Protein AF-V4J543-F1 (afdb_monomer_lite)

Radius of gyration: 22.52 Å; chains: 1; bounding box: 57×24×63 Å

Sequence (105 aa):
MLKRCLFFSPIFVLAVALLLDLFCFYSPEDANRDSMELHSMVILEAIQHFHIQEGRKPDSIAEIEERLAMRPPRCLLTGQPYDIKLLDNFLLLKCERQSLKVAID

Organism: Pseudoalteromonas luteoviolacea (strain 2ta16) (NCBI:txid1353533)

Foldseek 3Di:
DDPPPPPPDVVVVVVVVVVCVVVVPCDVVNVQVVVVVVLVVVLLVLQVVCCVVVVDGDPFVVVSCVPVVDDADAGPVPRHGWPWDDDPFWIWTDDDPDIDIDGND

Structure (mmCIF, N/CA/C/O backbone):
data_AF-V4J543-F1
#
_entry.id   AF-V4J543-F1
#
loop_
_atom_site.group_PDB
_atom_site.id
_atom_site.type_symbol
_atom_site.label_atom_id
_atom_site.label_alt_id
_atom_site.label_comp_id
_atom_site.label_asym_id
_atom_site.label_entity_id
_atom_site.label_seq_id
_atom_site.pdbx_PDB_ins_code
_atom_site.Cartn_x
_atom_site.Cartn_y
_atom_site.Cartn_z
_atom_site.occupancy
_atom_site.B_iso_or_equiv
_atom_site.auth_seq_id
_atom_site.auth_comp_id
_atom_site.auth_asym_id
_atom_site.auth_atom_id
_atom_site.pdbx_PDB_model_num
ATOM 1 N N . MET A 1 1 ? 45.491 13.542 -42.202 1.00 35.78 1 MET A N 1
ATOM 2 C CA . MET A 1 1 ? 44.161 13.434 -41.560 1.00 35.78 1 MET A CA 1
ATOM 3 C C . MET A 1 1 ? 43.819 11.959 -41.395 1.00 35.78 1 MET A C 1
ATOM 5 O O . MET A 1 1 ? 43.458 11.311 -42.369 1.00 35.78 1 MET A O 1
ATOM 9 N N . LEU A 1 2 ? 44.042 11.400 -40.202 1.00 38.00 2 LEU A N 1
ATOM 10 C CA . LEU A 1 2 ? 43.816 9.980 -39.919 1.00 38.00 2 LEU A CA 1
ATOM 11 C C . LEU A 1 2 ? 42.313 9.750 -39.685 1.00 38.00 2 LEU A C 1
ATOM 13 O O . LEU A 1 2 ? 41.762 10.220 -38.689 1.00 38.00 2 LEU A O 1
ATOM 17 N N . LYS A 1 3 ? 41.643 9.055 -40.611 1.00 43.72 3 LYS A N 1
ATOM 18 C CA . LYS A 1 3 ? 40.264 8.583 -40.431 1.00 43.72 3 LYS A CA 1
ATOM 19 C C . LYS A 1 3 ? 40.253 7.559 -39.291 1.00 43.72 3 LYS A C 1
ATOM 21 O O . LYS A 1 3 ? 40.728 6.441 -39.462 1.00 43.72 3 LYS A O 1
ATOM 26 N N . ARG A 1 4 ? 39.724 7.940 -38.124 1.00 48.44 4 ARG A N 1
ATOM 27 C CA . ARG A 1 4 ? 39.341 6.990 -37.072 1.00 48.44 4 ARG A CA 1
ATOM 28 C C . ARG A 1 4 ? 38.134 6.206 -37.581 1.00 48.44 4 ARG A C 1
ATOM 30 O O . ARG A 1 4 ? 37.007 6.683 -37.501 1.00 48.44 4 ARG A O 1
ATOM 37 N N . CYS A 1 5 ? 38.376 5.025 -38.138 1.00 52.56 5 CYS A N 1
ATOM 38 C CA . CYS A 1 5 ? 37.328 4.029 -38.304 1.00 52.56 5 CYS A CA 1
ATOM 39 C C . CYS A 1 5 ? 36.891 3.611 -36.897 1.00 52.56 5 CYS A C 1
ATOM 41 O O . CYS A 1 5 ? 37.623 2.911 -36.199 1.00 52.56 5 CYS A O 1
ATOM 43 N N . LEU A 1 6 ? 35.737 4.112 -36.454 1.00 53.53 6 LEU A N 1
ATOM 44 C CA . LEU A 1 6 ? 35.042 3.611 -35.274 1.00 53.53 6 LEU A CA 1
ATOM 45 C C . LEU A 1 6 ? 34.706 2.140 -35.539 1.00 53.53 6 LEU A C 1
ATOM 47 O O . LEU A 1 6 ? 33.735 1.831 -36.224 1.00 53.53 6 LEU A O 1
ATOM 51 N N . PHE A 1 7 ? 35.544 1.231 -35.042 1.00 53.38 7 PHE A N 1
ATOM 52 C CA . PHE A 1 7 ? 3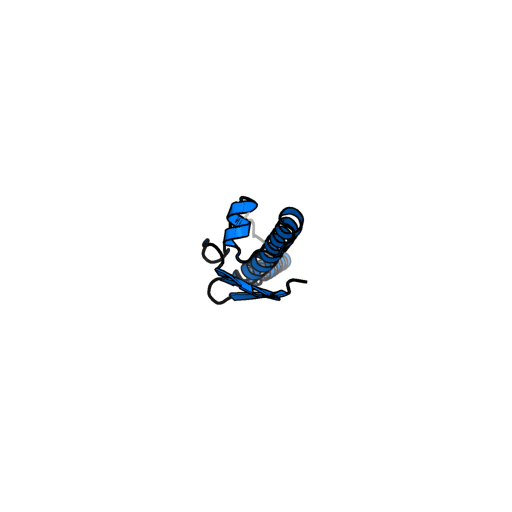5.198 -0.180 -34.944 1.00 53.38 7 PHE A CA 1
ATOM 53 C C . PHE A 1 7 ? 34.062 -0.292 -33.926 1.00 53.38 7 PHE A C 1
ATOM 55 O O . PHE A 1 7 ? 34.295 -0.294 -32.719 1.00 53.38 7 PHE A O 1
ATOM 62 N N . PHE A 1 8 ? 32.825 -0.365 -34.416 1.00 56.88 8 PHE A N 1
ATOM 63 C CA . PHE A 1 8 ? 31.718 -0.925 -33.650 1.00 56.88 8 PHE A CA 1
ATOM 64 C C . PHE A 1 8 ? 32.064 -2.398 -33.419 1.00 56.88 8 PHE A C 1
ATOM 66 O O . PHE A 1 8 ? 31.879 -3.240 -34.298 1.00 56.88 8 PHE A O 1
ATOM 73 N N . SER A 1 9 ? 32.694 -2.702 -32.283 1.00 70.88 9 SER A N 1
ATOM 74 C CA . SER A 1 9 ? 33.002 -4.085 -31.945 1.00 70.88 9 SER A CA 1
ATOM 75 C C . SER A 1 9 ? 31.680 -4.823 -31.704 1.00 70.88 9 SER A C 1
ATOM 77 O O . SER A 1 9 ? 30.749 -4.246 -31.136 1.00 70.88 9 SER A O 1
ATOM 79 N N . PRO A 1 10 ? 31.562 -6.099 -32.098 1.00 69.19 10 PRO A N 1
ATOM 80 C CA . PRO A 1 10 ? 30.378 -6.894 -31.783 1.00 69.19 10 PRO A CA 1
ATOM 81 C C . PRO A 1 10 ? 30.099 -6.936 -30.272 1.00 69.19 10 PRO A C 1
ATOM 83 O O . PRO A 1 10 ? 28.946 -7.015 -29.875 1.00 69.19 10 PRO A O 1
ATOM 86 N N . ILE A 1 11 ? 31.128 -6.767 -29.432 1.00 76.38 11 ILE A N 1
ATOM 87 C CA . ILE A 1 11 ? 31.006 -6.607 -27.975 1.00 76.38 11 ILE A CA 1
ATOM 88 C C . ILE A 1 11 ? 30.236 -5.329 -27.612 1.00 76.38 11 ILE A C 1
ATOM 90 O O . ILE A 1 11 ? 29.385 -5.365 -26.731 1.00 76.38 11 ILE A O 1
ATOM 94 N N . PHE A 1 12 ? 30.496 -4.208 -28.291 1.00 73.31 12 PHE A N 1
ATOM 95 C CA . PHE A 1 12 ? 29.767 -2.958 -28.069 1.00 73.31 12 PHE A CA 1
ATOM 96 C C . PHE A 1 12 ? 28.290 -3.091 -28.464 1.00 73.31 12 PHE A C 1
ATOM 98 O O . PHE A 1 12 ? 27.418 -2.649 -27.722 1.00 73.31 12 PHE A O 1
ATOM 105 N N . VAL A 1 13 ? 27.994 -3.761 -29.583 1.00 76.88 13 VAL A N 1
ATOM 106 C CA . VAL A 1 13 ? 26.607 -4.049 -29.994 1.00 76.88 13 VAL A CA 1
ATOM 107 C C . VAL A 1 13 ? 25.915 -4.965 -28.981 1.00 76.88 13 VAL A C 1
ATOM 109 O O . VAL A 1 13 ? 24.779 -4.698 -28.602 1.00 76.88 13 VAL A O 1
ATOM 112 N N . LEU A 1 14 ? 26.611 -5.997 -28.492 1.00 73.75 14 LEU A N 1
ATOM 113 C CA . LEU A 1 14 ? 26.080 -6.919 -27.487 1.00 73.75 14 LEU A CA 1
ATOM 114 C C . LEU A 1 14 ? 25.804 -6.214 -26.151 1.00 73.75 14 LEU A C 1
ATOM 116 O O . LEU A 1 14 ? 24.773 -6.454 -25.535 1.00 73.75 14 LEU A O 1
ATOM 120 N N . ALA A 1 15 ? 26.701 -5.326 -25.715 1.00 79.50 15 ALA A N 1
ATOM 121 C CA . ALA A 1 15 ? 26.536 -4.557 -24.484 1.00 79.50 15 ALA A CA 1
ATOM 122 C C . ALA A 1 15 ? 25.353 -3.582 -24.573 1.00 79.50 15 ALA A C 1
ATOM 124 O O . ALA A 1 15 ? 24.592 -3.456 -23.618 1.00 79.50 15 ALA A O 1
ATOM 125 N N . VAL A 1 16 ? 25.162 -2.929 -25.724 1.00 74.94 16 VAL A N 1
ATOM 126 C CA . VAL A 1 16 ? 24.001 -2.059 -25.963 1.00 74.94 16 VAL A CA 1
ATOM 127 C C . VAL A 1 16 ? 22.707 -2.874 -26.041 1.00 74.94 16 VAL A C 1
ATOM 129 O O . VAL A 1 16 ? 21.704 -2.435 -25.494 1.00 74.94 16 VAL A O 1
ATOM 132 N N . ALA A 1 17 ? 22.723 -4.063 -26.651 1.00 71.56 17 ALA A N 1
ATOM 133 C CA . ALA A 1 17 ? 21.563 -4.957 -26.683 1.00 71.56 17 ALA A CA 1
ATOM 134 C C . ALA A 1 17 ? 21.183 -5.465 -25.281 1.00 71.56 17 ALA A C 1
ATOM 136 O O . ALA A 1 17 ? 20.020 -5.398 -24.911 1.00 71.56 17 ALA A O 1
ATOM 137 N N . LEU A 1 18 ? 22.165 -5.870 -24.468 1.00 69.31 18 LEU A N 1
ATOM 138 C CA . LEU A 1 18 ? 21.953 -6.257 -23.068 1.00 69.31 18 LEU A CA 1
ATOM 139 C C . LEU A 1 18 ? 21.420 -5.100 -22.216 1.00 69.31 18 LEU A C 1
ATOM 141 O O . LEU A 1 18 ? 20.556 -5.313 -21.371 1.00 69.31 18 LEU A O 1
ATOM 145 N N . LEU A 1 19 ? 21.918 -3.878 -22.435 1.00 67.38 19 LEU A N 1
ATOM 146 C CA . LEU A 1 19 ? 21.385 -2.681 -21.783 1.00 67.38 19 LEU A CA 1
ATOM 147 C C . LEU A 1 19 ? 19.944 -2.407 -22.228 1.00 67.38 19 LEU A C 1
ATOM 149 O O . LEU A 1 19 ? 19.102 -2.121 -21.385 1.00 67.38 19 LEU A O 1
ATOM 153 N N . LEU A 1 20 ? 19.647 -2.520 -23.524 1.00 62.91 20 LEU A N 1
ATOM 154 C CA . LEU A 1 20 ? 18.295 -2.341 -24.052 1.00 62.91 20 LEU A CA 1
ATOM 155 C C . LEU A 1 20 ? 17.325 -3.388 -23.502 1.00 62.91 20 LEU A C 1
ATOM 157 O O . LEU A 1 20 ? 16.244 -2.994 -23.088 1.00 62.91 20 LEU A O 1
ATOM 161 N N . ASP A 1 21 ? 17.710 -4.662 -23.407 1.00 60.75 21 ASP A N 1
ATOM 162 C CA . ASP A 1 21 ? 16.895 -5.683 -22.738 1.00 60.75 21 ASP A CA 1
ATOM 163 C C . ASP A 1 21 ? 16.644 -5.292 -21.271 1.00 60.75 21 ASP A C 1
ATOM 165 O O . ASP A 1 21 ? 15.499 -5.252 -20.827 1.00 60.75 21 ASP A O 1
ATOM 169 N N . LEU A 1 22 ? 17.678 -4.880 -20.530 1.00 60.53 22 LEU A N 1
ATOM 170 C CA . LEU A 1 22 ? 17.529 -4.429 -19.139 1.00 60.53 22 LEU A CA 1
ATOM 171 C C . LEU A 1 22 ? 16.549 -3.255 -18.973 1.00 60.53 22 LEU A C 1
ATOM 173 O O . LEU A 1 22 ? 15.813 -3.218 -17.989 1.00 60.53 22 LEU A O 1
ATOM 177 N N . PHE A 1 23 ? 16.516 -2.310 -19.917 1.00 56.38 23 PHE A N 1
ATOM 178 C CA . PHE A 1 23 ? 15.596 -1.167 -19.873 1.00 56.38 23 PHE A CA 1
ATOM 179 C C . PHE A 1 23 ? 14.220 -1.451 -20.499 1.00 56.38 23 PHE A C 1
ATOM 181 O O . PHE A 1 23 ? 13.249 -0.795 -20.128 1.00 56.38 23 PHE A O 1
ATOM 188 N N . CYS A 1 24 ? 14.098 -2.412 -21.420 1.00 56.81 24 CYS A N 1
ATOM 189 C CA . CYS A 1 24 ? 12.842 -2.725 -22.109 1.00 56.81 24 CYS A CA 1
ATOM 190 C C . CYS A 1 24 ? 11.893 -3.623 -21.305 1.00 56.81 24 CYS A C 1
ATOM 192 O O . CYS A 1 24 ? 10.709 -3.663 -21.635 1.00 56.81 24 CYS A O 1
ATOM 194 N N . PHE A 1 25 ? 12.368 -4.322 -20.269 1.00 57.34 25 PHE A N 1
ATOM 195 C CA . PHE A 1 25 ? 11.531 -5.263 -19.512 1.00 57.34 25 PHE A CA 1
ATOM 196 C C . PHE A 1 25 ? 10.907 -4.709 -18.230 1.00 57.34 25 PHE A C 1
ATOM 198 O O . PHE A 1 25 ? 10.063 -5.389 -17.656 1.00 57.34 25 PHE A O 1
ATOM 205 N N . TYR A 1 26 ? 11.255 -3.499 -17.782 1.00 65.06 26 TYR A N 1
ATOM 206 C CA . TYR A 1 26 ? 10.601 -2.920 -16.606 1.00 65.06 26 TYR A CA 1
ATOM 207 C C . TYR A 1 26 ? 9.404 -2.071 -17.040 1.00 65.06 26 TYR A C 1
ATOM 209 O O . TYR A 1 26 ? 9.528 -0.877 -17.327 1.00 65.06 26 TYR A O 1
ATOM 217 N N . SER A 1 27 ? 8.239 -2.715 -17.154 1.00 72.44 27 SER A N 1
ATOM 218 C CA . SER A 1 27 ? 6.998 -2.019 -17.488 1.00 72.44 27 SER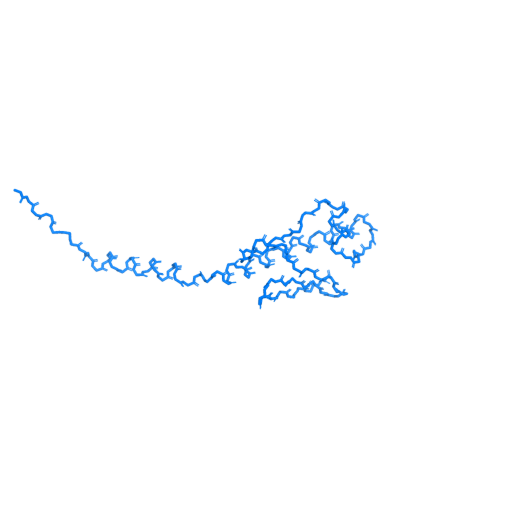 A CA 1
ATOM 219 C C . SER A 1 27 ? 6.651 -1.027 -16.368 1.00 72.44 27 SER A C 1
ATOM 221 O O . SER A 1 27 ? 6.783 -1.366 -15.189 1.00 72.44 27 SER A O 1
ATOM 223 N N . PRO A 1 28 ? 6.149 0.184 -16.677 1.00 74.94 28 PRO A N 1
ATOM 224 C CA . PRO A 1 28 ? 5.622 1.093 -15.654 1.00 74.94 28 PRO A CA 1
ATOM 225 C C . PRO A 1 28 ? 4.524 0.443 -14.793 1.00 74.94 28 PRO A C 1
ATOM 227 O O . PRO A 1 28 ? 4.304 0.854 -13.654 1.00 74.94 28 PRO A O 1
ATOM 230 N N . GLU A 1 29 ? 3.859 -0.591 -15.310 1.00 79.56 29 GLU A N 1
ATOM 231 C CA . GLU A 1 29 ? 2.895 -1.397 -14.563 1.00 79.56 29 GLU A CA 1
ATOM 232 C C . GLU A 1 29 ? 3.547 -2.257 -13.472 1.00 79.56 29 GLU A C 1
ATOM 234 O O . GLU A 1 29 ? 2.973 -2.359 -12.386 1.00 79.56 29 GLU A O 1
ATOM 239 N N . ASP A 1 30 ? 4.732 -2.820 -13.728 1.00 81.69 30 ASP A N 1
ATOM 240 C CA . ASP A 1 30 ? 5.494 -3.612 -12.753 1.00 81.69 30 ASP A CA 1
ATOM 241 C C . ASP A 1 30 ? 6.065 -2.701 -11.662 1.00 81.69 30 ASP A C 1
ATOM 243 O O . ASP A 1 30 ? 5.893 -2.966 -10.474 1.00 81.69 30 ASP A O 1
ATOM 247 N N . ALA A 1 31 ? 6.608 -1.544 -12.058 1.00 82.56 31 ALA A N 1
ATOM 248 C CA . ALA A 1 31 ? 7.064 -0.517 -11.123 1.00 82.56 31 ALA A CA 1
ATOM 249 C C . ALA A 1 31 ? 5.941 -0.047 -10.178 1.00 82.56 31 ALA A C 1
ATOM 251 O O . ALA A 1 31 ? 6.157 0.166 -8.982 1.00 82.56 31 ALA A O 1
ATOM 252 N N . ASN A 1 32 ? 4.723 0.124 -10.705 1.00 85.69 32 ASN A N 1
ATOM 253 C CA . ASN A 1 32 ? 3.575 0.506 -9.890 1.00 85.69 32 ASN A CA 1
ATOM 254 C C . ASN A 1 32 ? 3.125 -0.627 -8.967 1.00 85.69 32 ASN A C 1
ATOM 256 O O . ASN A 1 32 ? 2.757 -0.356 -7.827 1.00 85.69 32 ASN A O 1
ATOM 260 N N . ARG A 1 33 ? 3.172 -1.880 -9.424 1.00 86.62 33 ARG A N 1
ATOM 261 C CA . ARG A 1 33 ? 2.824 -3.039 -8.600 1.00 86.62 33 ARG A CA 1
ATOM 262 C C . ARG A 1 33 ? 3.762 -3.175 -7.401 1.00 86.62 33 ARG A C 1
ATOM 264 O O . ARG A 1 33 ? 3.271 -3.284 -6.278 1.00 86.62 33 ARG A O 1
ATOM 271 N N . ASP A 1 34 ? 5.068 -3.077 -7.627 1.00 88.19 34 ASP A N 1
ATOM 272 C CA . ASP A 1 34 ? 6.073 -3.114 -6.559 1.00 88.19 34 ASP A CA 1
ATOM 273 C C . ASP A 1 34 ? 5.871 -1.941 -5.580 1.00 88.19 34 ASP A C 1
ATOM 275 O O . ASP A 1 34 ? 5.921 -2.103 -4.358 1.00 88.19 34 ASP A O 1
ATOM 279 N N . SER A 1 35 ? 5.542 -0.752 -6.102 1.00 89.25 35 SER A N 1
ATOM 280 C CA . SER A 1 35 ? 5.194 0.408 -5.276 1.00 89.25 35 SER A CA 1
ATOM 281 C C . SER A 1 35 ? 3.909 0.196 -4.462 1.00 89.25 35 SER A C 1
ATOM 283 O O . SER A 1 35 ? 3.860 0.581 -3.293 1.00 89.25 35 SER A O 1
ATOM 285 N N . MET A 1 36 ? 2.871 -0.413 -5.042 1.00 90.19 36 MET A N 1
ATOM 286 C CA . MET A 1 36 ? 1.627 -0.746 -4.338 1.00 90.19 36 MET A CA 1
ATOM 287 C C . MET A 1 36 ? 1.876 -1.734 -3.201 1.00 90.19 36 MET A C 1
ATOM 289 O O . MET A 1 36 ? 1.300 -1.573 -2.125 1.00 90.19 36 MET A O 1
ATOM 293 N N . GLU A 1 37 ? 2.738 -2.726 -3.419 1.00 91.12 37 GLU A N 1
ATOM 294 C CA . GLU A 1 37 ? 3.110 -3.703 -2.399 1.00 91.12 37 GLU A CA 1
ATOM 295 C C . GLU A 1 37 ? 3.846 -3.034 -1.237 1.00 91.12 37 GLU A C 1
ATOM 297 O O . GLU A 1 37 ? 3.415 -3.160 -0.088 1.00 91.12 37 GLU A O 1
ATOM 302 N N . LEU A 1 38 ? 4.855 -2.209 -1.527 1.00 91.44 38 LEU A N 1
ATOM 303 C CA . LEU A 1 38 ? 5.551 -1.431 -0.502 1.00 91.44 38 LEU A CA 1
ATOM 304 C C . LEU A 1 38 ? 4.586 -0.534 0.291 1.00 91.44 38 LEU A C 1
ATOM 306 O O . LEU A 1 38 ? 4.601 -0.530 1.521 1.00 91.44 38 LEU A O 1
ATOM 310 N N . HIS A 1 39 ? 3.713 0.210 -0.394 1.00 90.44 39 HIS A N 1
ATOM 311 C CA . HIS A 1 39 ? 2.743 1.082 0.272 1.00 90.44 39 HIS A CA 1
ATOM 312 C C . HIS A 1 39 ? 1.734 0.304 1.120 1.00 90.44 39 HIS A C 1
ATOM 314 O O . HIS A 1 39 ? 1.299 0.811 2.155 1.00 90.44 39 HIS A O 1
ATOM 320 N N . SER A 1 40 ? 1.377 -0.919 0.722 1.00 91.44 40 SER A N 1
ATOM 321 C CA . SER A 1 40 ? 0.496 -1.764 1.525 1.00 91.44 40 SER A CA 1
ATOM 322 C C . SER A 1 40 ? 1.126 -2.135 2.869 1.00 91.44 40 SER A C 1
ATOM 324 O O . SER A 1 40 ? 0.432 -2.091 3.882 1.00 91.44 40 SER A O 1
ATOM 326 N N . MET A 1 41 ? 2.441 -2.387 2.910 1.00 90.75 41 MET A N 1
ATOM 327 C CA . MET A 1 41 ? 3.160 -2.663 4.159 1.00 90.75 41 MET A CA 1
ATOM 328 C C . MET A 1 41 ? 3.123 -1.462 5.107 1.00 90.75 41 MET A C 1
ATOM 330 O O . MET A 1 41 ? 2.828 -1.626 6.286 1.00 90.75 41 MET A O 1
ATOM 334 N N . VAL A 1 42 ? 3.335 -0.248 4.587 1.00 90.62 42 VAL A N 1
ATOM 335 C CA . VAL A 1 42 ? 3.279 0.984 5.396 1.00 90.62 42 VAL A CA 1
ATOM 336 C C . VAL A 1 42 ? 1.877 1.204 5.977 1.00 90.62 42 VAL A C 1
ATOM 338 O O . VAL A 1 42 ? 1.736 1.596 7.133 1.00 90.62 42 VAL A O 1
ATOM 341 N N . ILE A 1 43 ? 0.822 0.936 5.200 1.00 89.81 43 ILE A N 1
ATOM 342 C CA . ILE A 1 43 ? -0.558 1.056 5.695 1.00 89.81 43 ILE A CA 1
ATOM 343 C C . ILE A 1 43 ? -0.842 0.003 6.774 1.00 89.81 43 ILE A C 1
ATOM 345 O O . ILE A 1 43 ? -1.465 0.327 7.782 1.00 89.81 43 ILE A O 1
ATOM 349 N N . LEU A 1 44 ? -0.386 -1.239 6.593 1.00 90.62 44 LEU A N 1
ATOM 350 C CA . LEU A 1 44 ? -0.539 -2.294 7.600 1.00 90.62 44 LEU A CA 1
ATOM 351 C C . LEU A 1 44 ? 0.185 -1.951 8.904 1.00 90.62 44 LEU A C 1
ATOM 353 O O . LEU A 1 44 ? -0.389 -2.110 9.981 1.00 90.62 44 LEU A O 1
ATOM 357 N N . GLU A 1 45 ? 1.397 -1.407 8.814 1.00 91.12 45 GLU A N 1
ATOM 358 C CA . GLU A 1 45 ? 2.135 -0.910 9.976 1.00 91.12 45 GLU A CA 1
ATOM 359 C C . GLU A 1 45 ? 1.368 0.219 10.682 1.00 91.12 45 GLU A C 1
ATOM 361 O O . GLU A 1 45 ? 1.236 0.212 11.907 1.00 91.12 45 GLU A O 1
ATOM 366 N N . ALA A 1 46 ? 0.774 1.145 9.924 1.00 90.25 46 ALA A N 1
ATOM 367 C CA . ALA A 1 46 ? -0.051 2.214 10.480 1.00 90.25 46 ALA A CA 1
ATOM 368 C C . ALA A 1 46 ? -1.325 1.683 11.164 1.00 90.25 46 ALA A C 1
ATOM 370 O O . ALA A 1 46 ? -1.686 2.158 12.241 1.00 90.25 46 ALA A O 1
ATOM 371 N N . ILE A 1 47 ? -1.982 0.666 10.594 1.00 90.44 47 ILE A N 1
ATOM 372 C CA . ILE A 1 47 ? -3.128 -0.020 11.217 1.00 90.44 47 ILE A CA 1
ATOM 373 C C . ILE A 1 47 ? -2.708 -0.666 12.540 1.00 90.44 47 ILE A C 1
ATOM 375 O O . ILE A 1 47 ? -3.407 -0.531 13.546 1.00 90.44 47 ILE A O 1
ATOM 379 N N . GLN A 1 48 ? -1.563 -1.348 12.559 1.00 91.00 48 GLN A N 1
ATOM 380 C CA . GLN A 1 48 ? -1.050 -1.983 13.768 1.00 91.00 48 GLN A CA 1
ATOM 381 C C . GLN A 1 48 ? -0.692 -0.943 14.834 1.00 91.00 48 GLN A C 1
ATOM 383 O O . GLN A 1 48 ? -1.042 -1.104 16.003 1.00 91.00 48 GLN A O 1
ATOM 388 N N . HIS A 1 49 ? -0.047 0.150 14.437 1.00 91.69 49 HIS A N 1
ATOM 389 C CA . HIS A 1 49 ? 0.296 1.241 15.338 1.00 91.69 49 HIS A CA 1
ATOM 390 C C . HIS A 1 49 ? -0.955 1.914 15.919 1.00 91.69 49 HIS A C 1
ATOM 392 O O . HIS A 1 49 ? -1.026 2.139 17.127 1.00 91.69 49 HIS A O 1
ATOM 398 N N . PHE A 1 50 ? -1.979 2.151 15.093 1.00 92.19 50 PHE A N 1
ATOM 399 C CA . PHE A 1 50 ? -3.289 2.612 15.552 1.00 92.19 50 PHE A CA 1
ATOM 400 C C . PHE A 1 50 ? -3.885 1.642 16.577 1.00 92.19 50 PHE A C 1
ATOM 402 O O . PHE A 1 50 ? -4.337 2.066 17.639 1.00 92.19 50 PHE A O 1
ATOM 409 N N . HIS A 1 51 ? -3.836 0.336 16.298 1.00 91.12 51 HIS A N 1
ATOM 410 C CA . HIS A 1 51 ? -4.364 -0.676 17.206 1.00 91.12 51 HIS A CA 1
ATOM 411 C C . HIS A 1 51 ? -3.657 -0.682 18.564 1.00 91.12 51 HIS A C 1
ATOM 413 O O . HIS A 1 51 ? -4.317 -0.798 19.595 1.00 91.12 51 HIS A O 1
ATOM 419 N N . ILE A 1 52 ? -2.337 -0.496 18.574 1.00 92.00 52 ILE A N 1
ATOM 420 C CA . ILE A 1 52 ? -1.545 -0.384 19.803 1.00 92.00 52 ILE A CA 1
ATOM 421 C C . ILE A 1 52 ? -1.924 0.878 20.596 1.00 92.00 52 ILE A C 1
ATOM 423 O O . ILE A 1 52 ? -1.980 0.822 21.824 1.00 92.00 52 ILE A O 1
ATOM 427 N N . GLN A 1 53 ? -2.193 2.001 19.923 1.00 91.56 53 GLN A N 1
ATOM 428 C CA . GLN A 1 53 ? -2.518 3.272 20.583 1.00 91.56 53 GLN A CA 1
ATOM 429 C C . GLN A 1 53 ? -3.957 3.343 21.105 1.00 91.56 53 GLN A C 1
ATOM 431 O O . GLN A 1 53 ? -4.183 3.776 22.232 1.00 91.56 53 GLN A O 1
ATOM 436 N N . GLU A 1 54 ? -4.927 2.928 20.292 1.00 91.06 54 GLU A N 1
ATOM 437 C CA . GLU A 1 54 ? -6.358 3.094 20.576 1.00 91.06 54 GLU A CA 1
ATOM 438 C C . GLU A 1 54 ? -6.998 1.808 21.137 1.00 91.06 54 GLU A C 1
ATOM 440 O O . GLU A 1 54 ? -8.158 1.811 21.546 1.00 91.06 54 GLU A O 1
ATOM 445 N N . GLY A 1 55 ? -6.269 0.684 21.154 1.00 91.19 55 GLY A N 1
ATOM 446 C CA . GLY A 1 55 ? -6.743 -0.605 21.675 1.00 91.19 55 GLY A CA 1
ATOM 447 C C . GLY A 1 55 ? -7.810 -1.293 20.814 1.00 91.19 55 GLY A C 1
ATOM 448 O O . GLY A 1 55 ? -8.364 -2.316 21.214 1.00 91.19 55 GLY A O 1
ATOM 449 N N . ARG A 1 56 ? -8.108 -0.761 19.623 1.00 91.00 56 ARG A N 1
ATOM 450 C CA . ARG A 1 56 ? -9.088 -1.299 18.661 1.00 91.00 56 ARG A CA 1
ATOM 451 C C . ARG A 1 56 ? -8.594 -1.157 17.225 1.00 91.00 56 ARG A C 1
ATOM 453 O O . ARG A 1 56 ? -7.674 -0.387 16.976 1.00 91.00 56 ARG A O 1
ATOM 460 N N . LYS A 1 57 ? -9.173 -1.911 16.290 1.00 88.19 57 LYS A N 1
ATOM 461 C CA . LYS A 1 57 ? -8.878 -1.733 14.862 1.00 88.19 57 LYS A CA 1
ATOM 462 C C . LYS A 1 57 ? -9.536 -0.433 14.357 1.00 88.19 57 LYS A C 1
ATOM 464 O O . LYS A 1 57 ? -10.588 -0.065 14.883 1.00 88.19 57 LYS A O 1
ATOM 469 N N . PRO A 1 58 ? -8.916 0.270 13.396 1.00 88.62 58 PRO A N 1
ATOM 470 C CA . PRO A 1 58 ? -9.524 1.440 12.772 1.00 88.62 58 PRO A CA 1
ATOM 471 C C . PRO A 1 58 ? -10.722 1.019 11.916 1.00 88.62 58 PRO A C 1
ATOM 473 O O . PRO A 1 58 ? -10.670 -0.019 11.254 1.00 88.62 58 PRO A O 1
ATOM 476 N N . ASP A 1 59 ? -11.771 1.839 11.888 1.00 88.06 59 ASP A N 1
ATOM 477 C CA . ASP A 1 59 ? -12.960 1.576 11.061 1.00 88.06 59 ASP A CA 1
ATOM 478 C C . ASP A 1 59 ? -12.748 2.041 9.610 1.00 88.06 59 ASP A C 1
ATOM 480 O O . ASP A 1 59 ? -13.397 1.574 8.672 1.00 88.06 59 ASP A O 1
ATOM 484 N N . SER A 1 60 ? -11.824 2.985 9.405 1.00 87.81 60 SER A N 1
ATOM 485 C CA . SER A 1 60 ? -11.482 3.523 8.089 1.00 87.81 60 SER A CA 1
ATOM 486 C C . SER A 1 60 ? -10.046 4.044 8.039 1.00 87.81 60 SER A C 1
ATOM 488 O O . SER A 1 60 ? -9.449 4.366 9.062 1.00 87.81 60 SER A O 1
ATOM 490 N N . ILE A 1 61 ? -9.495 4.191 6.830 1.00 86.4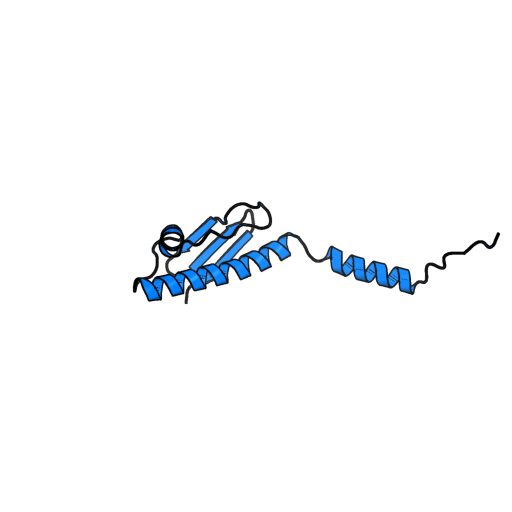4 61 ILE A N 1
ATOM 491 C CA . ILE A 1 61 ? -8.173 4.809 6.637 1.00 86.44 61 ILE A CA 1
ATOM 492 C C . ILE A 1 61 ? -8.165 6.278 7.068 1.00 86.44 61 ILE A C 1
ATOM 494 O O . ILE A 1 61 ? -7.177 6.723 7.636 1.00 86.44 61 ILE A O 1
ATOM 498 N N . ALA A 1 62 ? -9.268 7.009 6.872 1.00 87.31 62 ALA A N 1
ATOM 499 C CA . ALA A 1 62 ? -9.379 8.409 7.287 1.00 87.31 62 ALA A CA 1
ATOM 500 C C . ALA A 1 62 ? -9.123 8.588 8.793 1.00 87.31 62 ALA A C 1
ATOM 502 O O . ALA A 1 62 ? -8.525 9.571 9.218 1.00 87.31 62 ALA A O 1
ATOM 503 N N . GLU A 1 63 ? -9.516 7.600 9.596 1.00 88.88 63 GLU A N 1
ATOM 504 C CA . GLU A 1 63 ? -9.268 7.595 11.034 1.00 88.88 63 GLU A CA 1
ATOM 505 C C . GLU A 1 63 ? -7.774 7.457 11.367 1.00 88.88 63 GLU A C 1
ATOM 507 O O . GLU A 1 63 ? -7.258 8.119 12.268 1.00 88.88 63 GLU A O 1
ATOM 512 N N . ILE A 1 64 ? -7.061 6.633 10.597 1.00 87.06 64 ILE A N 1
ATOM 513 C CA . ILE A 1 64 ? -5.607 6.468 10.698 1.00 87.06 64 ILE A CA 1
ATOM 514 C C . ILE A 1 64 ? -4.901 7.753 10.252 1.00 87.06 64 ILE A C 1
ATOM 516 O O . ILE A 1 64 ? -3.957 8.192 10.908 1.00 87.06 64 ILE A O 1
ATOM 520 N N . GLU A 1 65 ? -5.362 8.379 9.167 1.00 86.88 65 GLU A N 1
ATOM 521 C CA . GLU A 1 65 ? -4.828 9.652 8.668 1.00 86.88 65 GLU A CA 1
ATOM 522 C C . GLU A 1 65 ? -4.960 10.765 9.712 1.00 86.88 65 GLU A C 1
ATOM 524 O O . GLU A 1 65 ? -3.995 11.489 9.961 1.00 86.88 65 GLU A O 1
ATOM 529 N N . GLU A 1 66 ? -6.123 10.874 10.359 1.00 87.50 66 GLU A N 1
ATOM 530 C CA . GLU A 1 66 ? -6.380 11.881 11.389 1.00 87.50 66 GLU A CA 1
ATOM 531 C C . GLU A 1 66 ? -5.539 11.634 12.649 1.00 87.50 66 GLU A C 1
ATOM 533 O O . GLU A 1 66 ? -4.916 12.561 13.171 1.00 87.50 66 GLU A O 1
ATOM 538 N N . ARG A 1 67 ? -5.484 10.385 13.130 1.00 86.56 67 ARG A N 1
ATOM 539 C CA . ARG A 1 67 ? -4.817 10.052 14.400 1.00 86.56 67 ARG A CA 1
ATOM 540 C C . ARG A 1 67 ? -3.304 9.968 14.299 1.00 86.56 67 ARG A C 1
ATOM 542 O O . ARG A 1 67 ? -2.612 10.424 15.205 1.00 86.56 67 ARG A O 1
ATOM 549 N N . LEU A 1 68 ? -2.785 9.409 13.210 1.00 84.25 68 LEU A N 1
ATOM 550 C CA . LEU A 1 68 ? -1.344 9.238 13.007 1.00 84.25 68 LEU A CA 1
ATOM 551 C C . LEU A 1 68 ? -0.724 10.353 12.157 1.00 84.25 68 LEU A C 1
ATOM 553 O O . LEU A 1 68 ? 0.471 10.296 11.870 1.00 84.25 68 LEU A O 1
ATOM 557 N N . ALA A 1 69 ? -1.511 11.358 11.745 1.00 82.25 69 ALA A N 1
ATOM 558 C CA . ALA A 1 69 ? -1.096 12.421 10.823 1.00 82.25 69 ALA A CA 1
ATOM 559 C C . ALA A 1 69 ? -0.432 11.873 9.541 1.00 82.25 69 ALA A C 1
ATOM 561 O O . ALA A 1 69 ? 0.459 12.496 8.951 1.00 82.25 69 ALA A O 1
ATOM 562 N N . MET A 1 70 ? -0.851 10.676 9.122 1.00 82.38 70 MET A N 1
ATOM 563 C CA . MET A 1 70 ? -0.305 9.981 7.966 1.00 82.38 70 MET A CA 1
ATOM 564 C C . MET A 1 70 ? -0.906 10.566 6.688 1.00 82.38 70 MET A C 1
ATOM 566 O O . MET A 1 70 ? -2.101 10.836 6.612 1.00 82.38 70 MET A O 1
ATOM 570 N N . ARG A 1 71 ? -0.079 10.748 5.654 1.00 82.12 71 ARG A N 1
ATOM 571 C CA . ARG A 1 71 ? -0.578 11.093 4.318 1.00 82.12 71 ARG A CA 1
ATOM 572 C C . ARG A 1 71 ? -0.861 9.818 3.527 1.00 82.12 71 ARG A C 1
ATOM 574 O O . ARG A 1 71 ? -0.004 8.931 3.533 1.00 82.12 71 ARG A O 1
ATOM 581 N N . PRO A 1 72 ? -1.979 9.748 2.787 1.00 79.25 72 PRO A N 1
ATOM 582 C CA . PRO A 1 72 ? -2.261 8.594 1.956 1.00 79.25 72 PRO A CA 1
ATOM 583 C C . PRO A 1 72 ? -1.174 8.435 0.886 1.00 79.25 72 PRO A C 1
ATOM 585 O O . PRO A 1 72 ? -0.789 9.425 0.240 1.00 79.25 72 PRO A O 1
ATOM 588 N N . PRO A 1 73 ? -0.669 7.207 0.679 1.00 86.75 73 PRO A N 1
ATOM 589 C CA . PRO A 1 73 ? 0.274 6.936 -0.389 1.00 86.75 73 PRO A CA 1
ATOM 590 C C . PRO A 1 73 ? -0.370 7.207 -1.751 1.00 86.75 73 PRO A C 1
ATOM 592 O O . PRO A 1 73 ? -1.592 7.148 -1.921 1.00 86.75 73 PRO A O 1
ATOM 595 N N . ARG A 1 74 ? 0.470 7.535 -2.732 1.00 89.44 74 ARG A N 1
ATOM 596 C CA . ARG A 1 74 ? 0.030 7.926 -4.074 1.00 89.44 74 ARG A CA 1
ATOM 597 C C . ARG A 1 74 ? 0.402 6.870 -5.097 1.00 89.44 74 ARG A C 1
ATOM 599 O O . ARG A 1 74 ? 1.472 6.268 -5.022 1.00 89.44 74 ARG A O 1
ATOM 606 N N . CYS A 1 75 ? -0.484 6.689 -6.062 1.00 88.06 75 CYS A N 1
ATOM 607 C CA . CYS A 1 75 ? -0.249 5.860 -7.220 1.00 88.06 75 CYS A CA 1
ATOM 608 C C . CYS A 1 75 ? 0.841 6.447 -8.104 1.00 88.06 75 CYS A C 1
ATOM 610 O O . CYS A 1 75 ? 0.808 7.633 -8.433 1.00 88.06 75 CYS A O 1
ATOM 612 N N . LEU A 1 76 ? 1.787 5.602 -8.514 1.00 86.69 76 LEU A N 1
ATOM 613 C CA . LEU A 1 76 ? 2.891 6.012 -9.373 1.00 86.69 76 LEU A CA 1
ATOM 614 C C . LEU A 1 76 ? 2.394 6.371 -10.783 1.00 86.69 76 LEU A C 1
ATOM 616 O O . LEU A 1 76 ? 2.920 7.287 -11.407 1.00 86.69 76 LEU A O 1
ATOM 620 N N . LEU A 1 77 ? 1.355 5.675 -11.262 1.00 85.06 77 LEU A N 1
ATOM 621 C CA . LEU A 1 77 ? 0.798 5.859 -12.608 1.00 85.06 77 LEU A CA 1
ATOM 622 C C . LEU A 1 77 ? 0.054 7.189 -12.773 1.00 85.06 77 LEU A C 1
ATOM 624 O O . LEU A 1 77 ? 0.170 7.835 -13.810 1.00 85.06 77 LEU A O 1
ATOM 628 N N . THR A 1 78 ? -0.724 7.595 -11.767 1.00 86.38 78 THR A N 1
ATOM 629 C CA . THR A 1 78 ? -1.609 8.772 -11.855 1.00 86.38 78 THR A CA 1
ATOM 630 C C . THR A 1 78 ? -1.154 9.943 -10.992 1.00 86.38 78 THR A C 1
ATOM 632 O O . THR A 1 78 ? -1.635 11.062 -11.167 1.00 86.38 78 THR A O 1
ATOM 635 N N . GLY A 1 79 ? -0.270 9.705 -10.019 1.00 85.19 79 GLY A N 1
ATOM 636 C CA . GLY A 1 79 ? 0.097 10.678 -8.989 1.00 85.19 79 GLY A CA 1
ATOM 637 C C . GLY A 1 79 ? -1.018 10.977 -7.979 1.00 85.19 79 GLY A C 1
ATOM 638 O O . GLY A 1 79 ? -0.821 11.814 -7.094 1.00 85.19 79 GLY A O 1
ATOM 639 N N . GLN A 1 80 ? -2.177 10.322 -8.089 1.00 88.62 80 GLN A N 1
ATOM 640 C CA . GLN A 1 80 ? -3.310 10.491 -7.177 1.00 88.62 80 GLN A CA 1
ATOM 641 C C . GLN A 1 80 ? -3.217 9.529 -5.984 1.00 88.62 80 GLN A C 1
ATOM 643 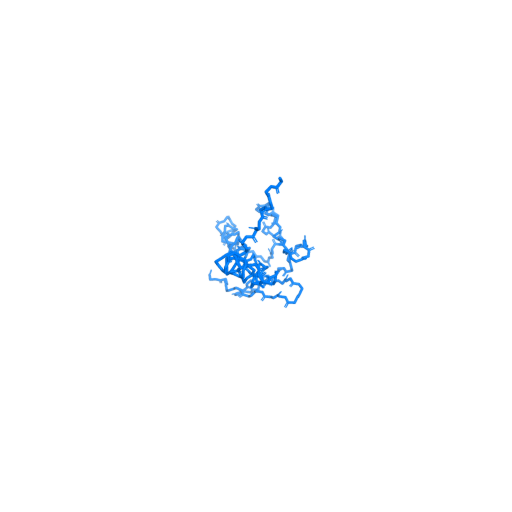O O . GLN A 1 80 ? -2.560 8.495 -6.095 1.00 88.62 80 GLN A O 1
ATOM 648 N N . PRO A 1 81 ? -3.849 9.839 -4.837 1.00 88.31 81 PRO A N 1
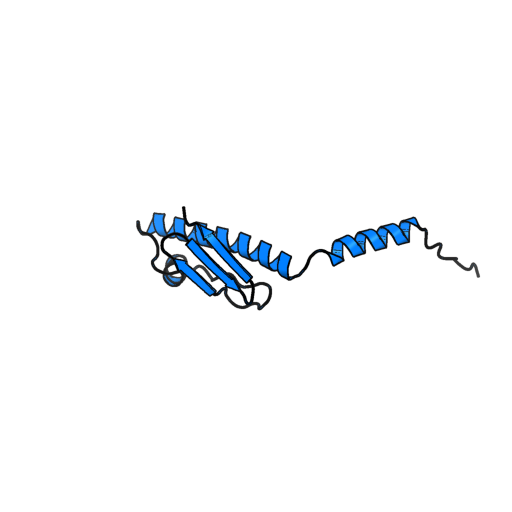ATOM 649 C CA . PRO A 1 81 ? -3.984 8.883 -3.738 1.00 88.31 81 PRO A CA 1
ATOM 650 C C . PRO A 1 81 ? -4.629 7.572 -4.206 1.00 88.31 81 PRO A C 1
ATOM 652 O O . PRO A 1 81 ? -5.494 7.591 -5.083 1.00 88.31 81 PRO A O 1
ATOM 655 N N . TYR A 1 82 ? -4.222 6.443 -3.627 1.00 88.94 82 TYR A N 1
ATOM 656 C CA . TYR A 1 82 ? -4.897 5.167 -3.888 1.00 88.94 82 TYR A CA 1
ATOM 657 C C . TYR A 1 82 ? -6.347 5.196 -3.379 1.00 88.94 82 TYR A C 1
ATOM 659 O O . TYR A 1 82 ? -6.633 5.805 -2.349 1.00 88.94 82 TYR A O 1
ATOM 667 N N . ASP A 1 83 ? -7.253 4.482 -4.055 1.00 89.75 83 ASP A N 1
ATOM 668 C CA . ASP A 1 83 ? -8.558 4.133 -3.472 1.00 89.75 83 ASP A CA 1
ATOM 669 C C . ASP A 1 83 ? -8.328 2.959 -2.513 1.00 89.75 83 ASP A C 1
ATOM 671 O O . ASP A 1 83 ? -8.148 1.812 -2.940 1.00 89.75 83 ASP A O 1
ATOM 675 N N . ILE A 1 84 ? -8.227 3.279 -1.221 1.00 90.12 84 ILE A N 1
ATOM 676 C CA . ILE A 1 84 ? -7.926 2.325 -0.155 1.00 90.12 84 ILE A CA 1
ATOM 677 C C . ILE A 1 84 ? -9.224 1.960 0.560 1.00 90.12 84 ILE A C 1
ATOM 679 O O . ILE A 1 84 ? -9.920 2.823 1.095 1.00 90.12 84 ILE A O 1
ATOM 683 N N . LYS A 1 85 ? -9.531 0.663 0.618 1.00 89.81 85 LYS A N 1
ATOM 684 C CA . LYS A 1 85 ? -10.680 0.135 1.360 1.00 89.81 85 LYS A CA 1
ATOM 685 C C . LYS A 1 85 ? -10.209 -0.827 2.433 1.00 89.81 85 LYS A C 1
ATOM 687 O O . LYS A 1 85 ? -9.555 -1.825 2.127 1.00 89.81 85 LYS A O 1
ATOM 692 N N . LEU A 1 86 ? -10.570 -0.515 3.673 1.00 88.50 86 LEU A N 1
ATOM 693 C CA . LEU A 1 86 ? -10.417 -1.414 4.805 1.00 88.50 86 LEU A CA 1
ATOM 694 C C . LEU A 1 86 ? -11.658 -2.303 4.879 1.00 88.50 86 LEU A C 1
ATOM 696 O O . LEU A 1 86 ? -12.780 -1.801 4.926 1.00 88.50 86 LEU A O 1
ATOM 700 N N . LEU A 1 87 ? -11.460 -3.611 4.828 1.00 87.25 87 LEU A N 1
ATOM 701 C CA . LEU A 1 87 ? -12.508 -4.613 4.998 1.00 87.25 87 LEU A CA 1
ATOM 702 C C . LEU A 1 87 ? -12.064 -5.552 6.122 1.00 87.25 87 LEU A C 1
ATOM 704 O O . LEU A 1 87 ? -10.866 -5.661 6.376 1.00 87.25 87 LEU A O 1
ATOM 708 N N . ASP A 1 88 ? -13.009 -6.238 6.767 1.00 82.12 88 ASP A N 1
ATOM 709 C CA . ASP A 1 88 ? -12.803 -6.928 8.057 1.00 82.12 88 ASP A CA 1
ATOM 710 C C . ASP A 1 88 ? -11.510 -7.761 8.155 1.00 82.12 88 ASP A C 1
ATOM 712 O O . ASP A 1 88 ? -10.858 -7.773 9.196 1.00 82.12 88 ASP A O 1
ATOM 716 N N . ASN A 1 89 ? -11.112 -8.412 7.054 1.00 86.12 89 ASN A N 1
ATOM 717 C CA . ASN A 1 89 ? -9.937 -9.290 6.991 1.00 86.12 89 ASN A CA 1
ATOM 718 C C . ASN A 1 89 ? -8.917 -8.896 5.909 1.00 86.12 89 ASN A C 1
ATOM 720 O O . ASN A 1 89 ? -7.948 -9.623 5.684 1.00 86.12 89 ASN A O 1
ATOM 724 N N . PHE A 1 90 ? -9.153 -7.820 5.153 1.00 90.12 90 PHE A N 1
ATOM 725 C CA . PHE A 1 90 ? -8.265 -7.461 4.050 1.00 90.12 90 PHE A CA 1
ATOM 726 C C . PHE A 1 90 ? -8.241 -5.970 3.743 1.00 90.12 90 PHE A C 1
ATOM 728 O O . PHE A 1 90 ? -9.255 -5.276 3.758 1.00 90.12 90 PHE A O 1
ATOM 735 N N . LEU A 1 91 ? -7.055 -5.515 3.365 1.00 90.19 91 LEU A N 1
ATOM 736 C CA . LEU A 1 91 ? -6.787 -4.204 2.817 1.00 90.19 91 LEU A CA 1
ATOM 737 C C . LEU A 1 91 ? -6.827 -4.299 1.290 1.00 90.19 91 LEU A C 1
ATOM 739 O O . LEU A 1 91 ? -6.131 -5.122 0.689 1.00 90.19 91 LEU A O 1
ATOM 743 N N . LEU A 1 92 ? -7.645 -3.467 0.653 1.00 91.75 92 LEU A N 1
ATOM 744 C CA . LEU A 1 92 ? -7.711 -3.371 -0.801 1.00 91.75 92 LEU A CA 1
ATOM 745 C C . LEU A 1 92 ? -7.178 -2.011 -1.245 1.00 91.75 92 LEU A C 1
ATOM 747 O O . LEU A 1 92 ? -7.808 -0.993 -0.971 1.00 91.75 92 LEU A O 1
ATOM 751 N N . LEU A 1 93 ? -6.052 -2.003 -1.959 1.00 90.38 93 LEU A N 1
ATOM 752 C CA . LEU A 1 93 ? -5.531 -0.822 -2.644 1.00 90.38 93 LEU A CA 1
ATOM 753 C C . LEU A 1 93 ? -5.904 -0.909 -4.118 1.00 90.38 93 LEU A C 1
ATOM 755 O O . LEU A 1 93 ? -5.632 -1.921 -4.770 1.00 90.38 93 LEU A O 1
ATOM 759 N N . LYS A 1 94 ? -6.478 0.157 -4.668 1.00 91.06 94 LYS A N 1
ATOM 760 C CA . LYS A 1 94 ? -6.737 0.272 -6.105 1.00 91.06 94 LYS A CA 1
ATOM 761 C C . LYS A 1 94 ? -6.038 1.483 -6.699 1.00 91.06 94 LYS A C 1
ATOM 763 O O . LYS A 1 94 ? -6.086 2.579 -6.141 1.00 91.06 94 LYS A O 1
ATOM 768 N N . CYS A 1 95 ? -5.446 1.275 -7.868 1.00 88.31 95 CYS A N 1
ATOM 769 C CA . CYS A 1 95 ? -5.057 2.339 -8.776 1.00 88.31 95 CYS A CA 1
ATOM 770 C C . CYS A 1 95 ? -5.405 1.942 -10.209 1.00 88.31 95 CYS A C 1
ATOM 772 O O . CYS A 1 95 ? -4.851 0.978 -10.737 1.00 88.31 95 CYS A O 1
ATOM 774 N N . GLU A 1 96 ? -6.290 2.706 -10.850 1.00 87.62 96 GLU A N 1
ATOM 775 C CA . GLU A 1 96 ? -6.704 2.473 -12.238 1.00 87.62 96 GLU A CA 1
ATOM 776 C C . GLU A 1 96 ? -7.153 1.015 -12.461 1.00 87.62 96 GLU A C 1
ATOM 778 O O . GLU A 1 96 ? -8.129 0.555 -11.866 1.00 87.62 96 GLU A O 1
ATOM 783 N N . ARG A 1 97 ? -6.433 0.269 -13.309 1.00 86.50 97 ARG A N 1
ATOM 784 C CA . ARG A 1 97 ? -6.708 -1.138 -13.636 1.00 86.50 97 ARG A CA 1
ATOM 785 C C . ARG A 1 97 ? -6.016 -2.131 -12.701 1.00 86.50 97 ARG A C 1
ATOM 787 O O . ARG A 1 97 ? -6.221 -3.332 -12.852 1.00 86.50 97 ARG A O 1
ATOM 794 N N . GLN A 1 98 ? -5.208 -1.653 -11.759 1.00 86.06 98 GLN A N 1
ATOM 795 C CA . GLN A 1 98 ? -4.484 -2.485 -10.806 1.00 86.06 98 GLN A CA 1
ATOM 796 C C . GLN A 1 98 ? -5.169 -2.475 -9.439 1.00 86.06 98 GLN A C 1
ATOM 798 O O . GLN A 1 98 ? -5.593 -1.439 -8.919 1.00 86.06 98 GLN A O 1
ATOM 803 N N . SER A 1 99 ? -5.259 -3.656 -8.835 1.00 89.56 99 SER A N 1
ATOM 804 C CA . SER A 1 99 ? -5.768 -3.830 -7.481 1.00 89.56 99 SER A CA 1
ATOM 805 C C . SER A 1 99 ? -4.883 -4.795 -6.715 1.00 89.56 99 SER A C 1
ATOM 807 O O . SER A 1 99 ? -4.634 -5.902 -7.194 1.00 89.56 99 SER A O 1
ATOM 809 N N . LEU A 1 100 ? -4.472 -4.399 -5.517 1.00 90.00 100 LEU A N 1
ATOM 810 C CA . LEU A 1 100 ? -3.740 -5.242 -4.589 1.00 90.00 100 LEU A CA 1
ATOM 811 C C . LEU A 1 100 ? -4.628 -5.527 -3.380 1.00 90.00 100 LEU A C 1
ATOM 813 O O . LEU A 1 100 ? -5.119 -4.605 -2.731 1.00 90.00 100 LEU A O 1
ATOM 817 N N . LYS A 1 101 ? -4.841 -6.811 -3.097 1.00 91.12 101 LYS A N 1
ATOM 818 C CA . LYS A 1 101 ? -5.567 -7.283 -1.919 1.00 91.12 101 LYS A CA 1
ATOM 819 C C . LYS A 1 101 ? -4.566 -7.930 -0.972 1.00 91.12 101 LYS A C 1
ATOM 821 O O . LYS A 1 101 ? -3.935 -8.912 -1.353 1.00 91.12 101 LYS A O 1
ATOM 826 N N . VAL A 1 102 ? -4.463 -7.410 0.244 1.00 90.31 102 VAL A N 1
ATOM 827 C CA . VAL A 1 102 ? -3.552 -7.914 1.278 1.00 90.31 102 VAL A CA 1
ATOM 828 C C . VAL A 1 102 ? -4.370 -8.330 2.493 1.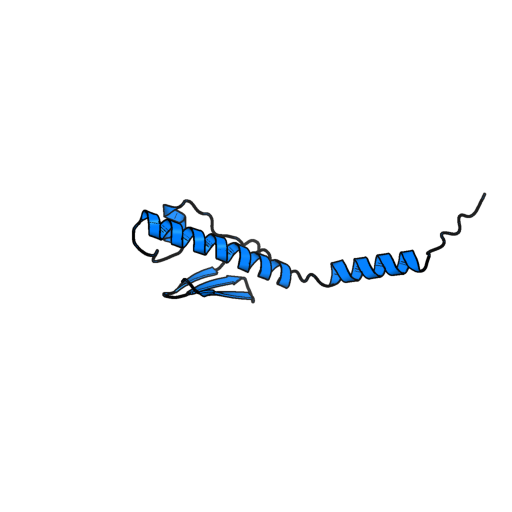00 90.31 102 VAL A C 1
ATOM 830 O O . VAL A 1 102 ? -5.311 -7.632 2.864 1.00 90.31 102 VAL A O 1
ATOM 833 N N . ALA A 1 103 ? -4.073 -9.489 3.075 1.00 87.38 103 ALA A N 1
ATOM 834 C CA . ALA A 1 103 ? -4.722 -9.925 4.308 1.00 87.38 103 ALA A CA 1
ATOM 835 C C . ALA A 1 103 ? -4.251 -9.059 5.489 1.00 87.38 103 ALA A C 1
ATOM 837 O O . ALA A 1 103 ? -3.095 -8.644 5.526 1.00 87.38 103 ALA A O 1
ATOM 838 N N . ILE A 1 104 ? -5.157 -8.772 6.422 1.00 81.94 104 ILE A N 1
ATOM 839 C CA . ILE A 1 104 ? -4.839 -8.098 7.685 1.00 81.94 104 ILE A CA 1
ATOM 840 C C . ILE A 1 104 ? -4.826 -9.196 8.754 1.00 81.94 104 ILE A C 1
ATOM 842 O O . ILE A 1 104 ? -5.890 -9.536 9.274 1.00 81.94 104 ILE A O 1
ATOM 846 N N . ASP A 1 105 ? -3.652 -9.782 9.003 1.00 69.00 105 ASP A N 1
ATOM 847 C CA . ASP A 1 105 ? -3.432 -10.734 10.106 1.00 69.00 105 ASP A CA 1
ATOM 848 C C . ASP A 1 105 ? -3.448 -10.024 11.473 1.00 69.00 105 ASP A C 1
ATOM 850 O O . ASP A 1 105 ? -2.897 -8.902 11.580 1.00 69.00 105 ASP A O 1
#

Secondary structure (DSSP, 8-state):
---------HHHHHHHHHHHHHHHS--HHHHHHHHHHHHHHHHHHHHHHHHHHHSS--SSHHHHHHHH-PPPPB-TTTSSBPEEEEETTEEEEEETTEEEEEE--

pLDDT: mean 81.13, std 13.13, range [35.78, 92.19]